Protein AF-A0A927VN50-F1 (afdb_monomer_lite)

Sequence (109 aa):
MQKIEAKDLFNINFYKMQPFFGSFQGMNYRIIKYAPEQSSDAQSDSNDSVVKECLRVTTWKGPYIYDVTPDEEKTSADFPFSNEGLEQITDYLNRFWEEHFRPDSDYSA

Radius of gyration: 16.59 Å; chains: 1; bounding box: 37×28×59 Å

Structure (mmCIF, N/CA/C/O backbone):
data_AF-A0A927VN50-F1
#
_entry.id   AF-A0A927VN50-F1
#
loop_
_atom_site.group_PDB
_atom_site.id
_atom_site.type_symbol
_atom_site.label_atom_id
_atom_site.label_alt_id
_atom_site.label_comp_id
_atom_site.label_asym_id
_atom_site.label_entity_id
_atom_site.label_seq_id
_atom_site.pdbx_PDB_ins_code
_atom_site.Cartn_x
_atom_site.Cartn_y
_atom_site.Cartn_z
_atom_site.occupancy
_atom_site.B_iso_or_equiv
_atom_site.auth_seq_id
_atom_site.auth_comp_id
_atom_site.auth_asym_id
_atom_site.auth_atom_id
_atom_site.pdbx_PDB_model_num
ATOM 1 N N . MET A 1 1 ? -17.239 3.045 -13.323 1.00 65.12 1 MET A N 1
ATOM 2 C CA . MET A 1 1 ? -15.834 2.601 -13.435 1.00 65.12 1 MET A CA 1
ATOM 3 C C . MET A 1 1 ? -15.544 1.739 -12.221 1.00 65.12 1 MET A C 1
ATOM 5 O O . MET A 1 1 ? -15.943 2.146 -11.137 1.00 65.12 1 MET A O 1
ATOM 9 N N . GLN A 1 2 ? -14.969 0.549 -12.399 1.00 87.31 2 GLN A N 1
ATOM 10 C CA . GLN A 1 2 ? -14.570 -0.292 -11.267 1.00 87.31 2 GLN A CA 1
ATOM 11 C C . GLN A 1 2 ? -13.424 0.402 -10.519 1.00 87.31 2 GLN A C 1
ATOM 13 O O . GLN A 1 2 ? -12.574 1.014 -11.161 1.00 87.31 2 GLN A O 1
ATOM 18 N N . LYS A 1 3 ? -13.438 0.341 -9.190 1.00 95.31 3 LYS A N 1
ATOM 19 C CA . LYS A 1 3 ? -12.406 0.885 -8.300 1.00 95.31 3 LYS A CA 1
ATOM 20 C C . LYS A 1 3 ? -12.073 -0.164 -7.248 1.00 95.31 3 LYS A C 1
ATOM 22 O O . LYS A 1 3 ? -12.881 -1.063 -7.022 1.00 95.31 3 LYS A O 1
ATOM 27 N N . ILE A 1 4 ? -10.904 -0.040 -6.637 1.00 97.25 4 ILE A N 1
ATOM 28 C CA . ILE A 1 4 ? -10.536 -0.808 -5.448 1.00 97.25 4 ILE A CA 1
ATOM 29 C C . ILE A 1 4 ? -11.245 -0.165 -4.256 1.00 97.25 4 ILE A C 1
ATOM 31 O O . ILE A 1 4 ? -11.123 1.044 -4.051 1.00 97.25 4 ILE A O 1
ATOM 35 N N . 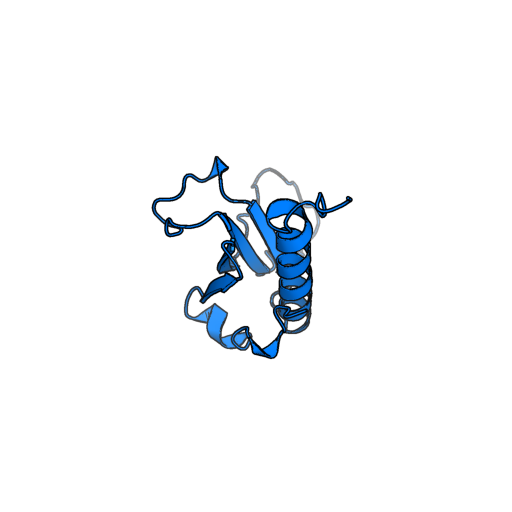GLU A 1 5 ? -11.975 -0.952 -3.479 1.00 96.06 5 GLU A N 1
ATOM 36 C CA . GLU A 1 5 ? -12.672 -0.513 -2.271 1.00 96.06 5 GLU A CA 1
ATOM 37 C C . GLU A 1 5 ? -12.072 -1.183 -1.029 1.00 96.06 5 GLU A C 1
ATOM 39 O O . GLU A 1 5 ? -11.434 -2.231 -1.114 1.00 96.06 5 GLU A O 1
ATOM 44 N N . ALA A 1 6 ? -12.298 -0.619 0.162 1.00 92.31 6 ALA A N 1
ATOM 45 C CA . ALA A 1 6 ? -11.722 -1.158 1.402 1.00 92.31 6 ALA A CA 1
ATOM 46 C C . ALA A 1 6 ? -12.109 -2.630 1.658 1.00 92.31 6 ALA A C 1
ATOM 48 O O . ALA A 1 6 ? -11.340 -3.379 2.256 1.00 92.31 6 ALA A O 1
ATOM 49 N N . LYS A 1 7 ? -13.275 -3.065 1.160 1.00 93.69 7 LYS A N 1
ATOM 50 C CA . LYS A 1 7 ? -13.752 -4.457 1.240 1.00 93.69 7 LYS A CA 1
ATOM 51 C C . LYS A 1 7 ? -12.948 -5.441 0.378 1.00 93.69 7 LYS A C 1
ATOM 53 O O . LYS A 1 7 ? -13.037 -6.643 0.609 1.00 93.69 7 LYS A O 1
ATOM 58 N N . ASP A 1 8 ? -12.206 -4.938 -0.609 1.00 96.62 8 ASP A N 1
ATOM 59 C CA . ASP A 1 8 ? -11.323 -5.732 -1.469 1.00 96.62 8 ASP A CA 1
ATOM 60 C C . ASP A 1 8 ? -9.955 -5.968 -0.803 1.00 96.62 8 ASP A C 1
ATOM 62 O O . ASP A 1 8 ? -9.155 -6.781 -1.271 1.00 96.62 8 ASP A O 1
ATOM 66 N N . LEU A 1 9 ? -9.679 -5.265 0.302 1.00 97.62 9 LEU A N 1
ATOM 67 C CA . LEU A 1 9 ? -8.518 -5.483 1.155 1.00 97.62 9 LEU A CA 1
ATOM 68 C C . LEU A 1 9 ? -8.881 -6.402 2.328 1.00 97.62 9 LEU A C 1
ATOM 70 O O . LEU A 1 9 ? -10.019 -6.449 2.799 1.00 97.62 9 LEU A O 1
ATOM 74 N N . PHE A 1 10 ? -7.888 -7.113 2.862 1.00 97.75 10 PHE A N 1
ATOM 75 C CA . PHE A 1 10 ? -8.083 -7.852 4.106 1.00 97.75 10 PHE A CA 1
ATOM 76 C C . PHE A 1 10 ? -8.225 -6.906 5.302 1.00 97.75 10 PHE A C 1
ATOM 78 O O . PHE A 1 10 ? -7.699 -5.793 5.304 1.00 97.75 10 PHE A O 1
ATOM 85 N N . ASN A 1 11 ? -8.898 -7.379 6.357 1.00 96.69 11 ASN A N 1
ATOM 86 C CA . ASN A 1 11 ? -8.995 -6.647 7.618 1.00 96.69 11 ASN A CA 1
ATOM 87 C C . ASN A 1 11 ? -7.608 -6.414 8.238 1.00 96.69 11 ASN A C 1
ATOM 89 O O . ASN A 1 11 ? -6.679 -7.198 8.039 1.00 96.69 11 ASN A O 1
ATOM 93 N N . ILE A 1 12 ? -7.495 -5.386 9.076 1.00 95.50 12 ILE A N 1
ATOM 94 C CA . ILE A 1 12 ? -6.215 -4.950 9.637 1.00 95.50 12 ILE A CA 1
ATOM 95 C C . ILE A 1 12 ? -5.409 -6.041 10.370 1.00 95.50 12 ILE A C 1
ATOM 97 O O . ILE A 1 12 ? -4.178 -6.031 10.344 1.00 95.50 12 ILE A O 1
ATOM 101 N N . ASN A 1 1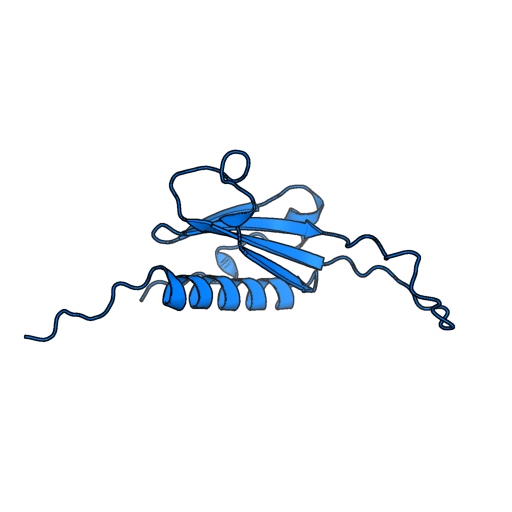3 ? -6.064 -7.018 11.007 1.00 96.50 13 ASN A N 1
ATOM 102 C CA . ASN A 1 13 ? -5.350 -8.073 11.732 1.00 96.50 13 ASN A CA 1
ATOM 103 C C . ASN A 1 13 ? -4.630 -9.052 10.795 1.00 96.50 13 ASN A C 1
ATOM 105 O O . ASN A 1 13 ? -3.672 -9.690 11.230 1.00 96.50 13 ASN A O 1
ATOM 109 N N . PHE A 1 14 ? -5.031 -9.142 9.523 1.00 97.88 14 PHE A N 1
ATOM 110 C CA . PHE A 1 14 ? -4.342 -9.957 8.522 1.00 97.88 14 PHE A CA 1
ATOM 111 C C . PHE A 1 14 ? -2.872 -9.544 8.362 1.00 97.88 14 PHE A C 1
ATOM 113 O O . PHE A 1 14 ? -1.978 -10.391 8.387 1.00 97.88 14 PHE A O 1
ATOM 120 N N . TYR A 1 15 ? -2.607 -8.235 8.305 1.00 96.88 15 TYR A N 1
ATOM 121 C CA . TYR A 1 15 ? -1.267 -7.685 8.063 1.00 96.88 15 TYR A CA 1
ATOM 122 C C . TYR A 1 15 ? -0.298 -7.872 9.235 1.00 96.88 15 TYR A C 1
ATOM 124 O O . TYR A 1 15 ? 0.900 -7.658 9.076 1.00 96.88 15 TYR A O 1
ATOM 132 N N . LYS A 1 16 ? -0.782 -8.303 10.410 1.00 95.56 16 LYS A N 1
ATOM 133 C CA . LYS A 1 16 ? 0.089 -8.739 11.516 1.00 95.56 16 LYS A CA 1
ATOM 134 C C . LYS A 1 16 ? 0.757 -10.085 11.233 1.00 95.56 16 LYS A C 1
ATOM 136 O O . LYS A 1 16 ? 1.740 -10.410 11.888 1.00 95.56 16 LYS A O 1
ATOM 141 N N . MET A 1 17 ? 0.194 -10.874 10.319 1.00 95.88 17 MET A N 1
ATOM 142 C CA . MET A 1 17 ? 0.616 -12.250 10.061 1.00 95.88 17 MET A CA 1
ATOM 143 C C . MET A 1 17 ? 1.432 -12.366 8.781 1.00 95.88 17 MET A C 1
ATOM 145 O O . MET A 1 17 ? 2.462 -13.033 8.776 1.00 95.88 17 MET A O 1
ATOM 149 N N . GLN A 1 18 ? 0.965 -11.759 7.688 1.00 96.38 18 GLN A N 1
ATOM 150 C CA . GLN A 1 18 ? 1.577 -11.957 6.378 1.00 96.38 18 GLN A CA 1
ATOM 151 C C . GLN A 1 18 ? 1.334 -10.777 5.425 1.00 96.38 18 GLN A C 1
ATOM 153 O O . GLN A 1 18 ? 0.376 -10.021 5.614 1.00 96.38 18 GLN A O 1
ATOM 158 N N . PRO A 1 19 ? 2.179 -10.621 4.389 1.00 97.56 19 PRO A N 1
ATOM 159 C CA . PRO A 1 19 ? 1.929 -9.691 3.296 1.00 97.56 19 PRO A CA 1
ATOM 160 C C . PRO A 1 19 ? 0.641 -10.020 2.542 1.00 97.56 19 PRO A C 1
ATOM 162 O O . PRO A 1 19 ? 0.330 -11.187 2.306 1.00 97.56 19 PRO A O 1
ATOM 165 N N . PHE A 1 20 ? -0.056 -8.988 2.083 1.00 98.25 20 PHE A N 1
ATOM 166 C CA . PHE A 1 20 ? -1.107 -9.127 1.081 1.00 98.25 20 PHE A CA 1
ATOM 167 C C . PHE A 1 20 ? -0.562 -8.732 -0.290 1.00 98.25 20 PHE A C 1
ATOM 169 O O . PHE A 1 20 ? 0.081 -7.692 -0.412 1.00 98.25 20 PHE A O 1
ATOM 176 N N . PHE A 1 21 ? -0.845 -9.538 -1.310 1.00 97.94 21 PHE A N 1
ATOM 177 C CA . PHE A 1 21 ? -0.544 -9.236 -2.706 1.00 97.94 21 PHE A CA 1
ATOM 178 C C . PHE A 1 21 ? -1.846 -9.158 -3.493 1.00 97.94 21 PHE A C 1
ATOM 180 O O . PHE A 1 21 ? -2.687 -10.053 -3.391 1.00 97.94 21 PHE A O 1
ATOM 187 N N . GLY A 1 22 ? -1.991 -8.112 -4.295 1.00 97.19 22 GLY A N 1
ATOM 188 C CA . GLY A 1 22 ? -3.138 -7.920 -5.167 1.00 97.19 22 GLY A CA 1
ATOM 189 C C . GLY A 1 22 ? -2.730 -7.339 -6.512 1.00 97.19 22 GLY A C 1
ATOM 190 O O . GLY A 1 22 ? -1.572 -6.987 -6.747 1.00 97.19 22 GLY A O 1
ATOM 191 N N . SER A 1 23 ? -3.700 -7.266 -7.414 1.00 96.94 23 SER A N 1
ATOM 192 C CA . SER A 1 23 ? -3.522 -6.642 -8.719 1.00 96.94 23 SER A CA 1
ATOM 193 C C . SER A 1 23 ? -4.810 -5.960 -9.152 1.00 96.94 23 SER A C 1
ATOM 195 O O . SER A 1 23 ? -5.907 -6.373 -8.773 1.00 96.94 23 SER A O 1
ATOM 197 N N . PHE A 1 24 ? -4.672 -4.908 -9.945 1.00 96.38 24 PHE A N 1
ATOM 198 C CA . PHE A 1 24 ? -5.781 -4.165 -10.510 1.00 96.38 24 PHE A CA 1
ATOM 199 C C . PHE A 1 24 ? -5.388 -3.635 -11.886 1.00 96.38 24 PHE A C 1
ATOM 201 O O . PHE A 1 24 ? -4.514 -2.781 -12.005 1.00 96.38 24 PHE A O 1
ATOM 208 N N . GLN A 1 25 ? -6.022 -4.169 -12.935 1.00 93.94 25 GLN A N 1
ATOM 209 C CA . GLN A 1 25 ? -5.906 -3.666 -14.311 1.00 93.94 25 GLN A CA 1
ATOM 210 C C . GLN A 1 25 ? -4.454 -3.387 -14.765 1.00 93.94 25 GLN A C 1
ATOM 212 O O . GLN A 1 25 ? -4.140 -2.314 -15.273 1.00 93.94 25 GLN A O 1
ATOM 217 N N . GLY A 1 26 ? -3.557 -4.359 -14.562 1.00 94.81 26 GLY A N 1
ATOM 218 C CA . GLY A 1 26 ? -2.143 -4.280 -14.961 1.00 94.81 26 GLY A CA 1
ATOM 219 C C . GLY A 1 26 ? -1.194 -3.694 -13.908 1.00 94.81 26 GLY A C 1
ATOM 220 O O . GLY A 1 26 ? 0.021 -3.876 -14.027 1.00 94.81 26 GLY A O 1
ATOM 221 N N . MET A 1 27 ? -1.723 -3.058 -12.861 1.00 97.25 27 MET A N 1
ATOM 222 C CA . MET A 1 27 ? -0.967 -2.660 -11.673 1.00 97.25 27 MET A CA 1
ATOM 223 C C . MET A 1 27 ? -0.927 -3.816 -10.671 1.00 97.25 27 MET A C 1
ATOM 225 O O . MET A 1 27 ? -1.968 -4.385 -10.345 1.00 97.25 27 MET A O 1
ATOM 229 N N . ASN A 1 28 ? 0.249 -4.129 -10.139 1.00 98.19 28 ASN A N 1
ATOM 230 C CA . ASN A 1 28 ? 0.413 -5.023 -8.997 1.00 98.19 28 ASN A CA 1
ATOM 231 C C . ASN A 1 28 ? 0.664 -4.203 -7.730 1.00 98.19 28 ASN A C 1
ATOM 233 O O . ASN A 1 28 ? 1.257 -3.123 -7.792 1.00 98.19 28 ASN A O 1
ATOM 237 N N . TYR A 1 29 ? 0.230 -4.720 -6.583 1.00 98.50 29 TYR A N 1
ATOM 238 C CA . TYR A 1 29 ? 0.511 -4.102 -5.295 1.00 98.50 29 TYR A CA 1
ATOM 239 C C . TYR A 1 29 ? 0.752 -5.123 -4.184 1.00 98.50 29 TYR A C 1
ATOM 241 O O . TYR A 1 29 ? 0.247 -6.248 -4.202 1.00 98.50 29 TYR A O 1
ATOM 249 N N . ARG A 1 30 ? 1.527 -4.700 -3.187 1.00 98.62 30 ARG A N 1
ATOM 250 C CA . ARG A 1 30 ? 1.835 -5.444 -1.966 1.00 98.62 30 ARG A CA 1
ATOM 251 C C . ARG A 1 30 ? 1.577 -4.549 -0.766 1.00 98.62 30 ARG A C 1
ATOM 253 O O . ARG A 1 30 ? 2.031 -3.414 -0.769 1.00 98.62 30 ARG A O 1
ATOM 260 N N . ILE A 1 31 ? 0.906 -5.061 0.259 1.00 98.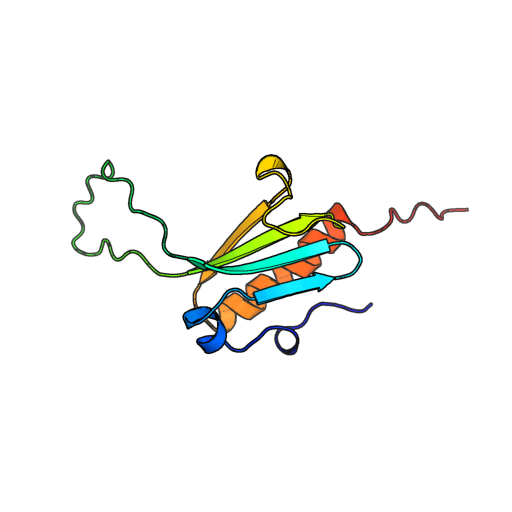56 31 ILE A N 1
ATOM 261 C CA . ILE A 1 31 ? 0.681 -4.353 1.524 1.00 98.56 31 ILE A CA 1
ATOM 262 C C . ILE A 1 31 ? 1.289 -5.171 2.660 1.00 98.56 31 ILE A C 1
ATOM 264 O O . ILE A 1 31 ? 1.000 -6.364 2.797 1.00 98.56 31 ILE A O 1
ATOM 268 N N . ILE A 1 32 ? 2.120 -4.533 3.482 1.00 97.94 32 ILE A N 1
ATOM 269 C CA . ILE A 1 32 ? 2.738 -5.143 4.664 1.00 97.94 32 ILE A CA 1
ATOM 270 C C . ILE A 1 32 ? 2.593 -4.257 5.891 1.00 97.94 32 ILE A C 1
ATOM 272 O O . ILE A 1 32 ? 2.508 -3.038 5.781 1.00 97.94 32 ILE A O 1
ATOM 276 N N . LYS A 1 33 ? 2.672 -4.870 7.072 1.00 97.06 33 LYS A N 1
ATOM 277 C CA . LYS A 1 33 ? 3.070 -4.149 8.277 1.00 97.06 33 LYS A CA 1
ATOM 278 C C . LYS A 1 33 ? 4.556 -3.789 8.174 1.00 97.06 33 LYS A C 1
ATOM 280 O O . LYS A 1 33 ? 5.374 -4.653 7.858 1.00 97.06 33 LYS A O 1
ATOM 285 N N . TYR A 1 34 ? 4.894 -2.536 8.440 1.00 95.00 34 TYR A N 1
ATOM 286 C CA . TYR A 1 34 ? 6.256 -2.018 8.381 1.00 95.00 34 TYR A CA 1
ATOM 287 C C . TYR A 1 34 ? 6.576 -1.191 9.632 1.00 95.00 34 TYR A C 1
ATOM 289 O O . TYR A 1 34 ? 5.695 -0.576 10.229 1.00 95.00 34 TYR A O 1
ATOM 297 N N . ALA A 1 35 ? 7.840 -1.205 10.045 1.00 90.06 35 ALA A N 1
ATOM 298 C CA . ALA A 1 35 ? 8.368 -0.369 11.114 1.00 90.06 35 ALA A CA 1
ATOM 299 C C . ALA A 1 35 ? 9.683 0.236 10.600 1.00 90.06 35 ALA A C 1
ATOM 301 O O . ALA A 1 35 ? 10.635 -0.520 10.397 1.00 90.06 35 ALA A O 1
ATOM 302 N N . PRO A 1 36 ? 9.742 1.549 10.312 1.00 78.19 36 PRO A N 1
ATOM 303 C CA . PRO A 1 36 ? 10.983 2.176 9.876 1.00 78.19 36 PRO A CA 1
ATOM 304 C C . PRO A 1 36 ? 12.017 2.104 11.001 1.00 78.19 36 PRO A C 1
ATOM 306 O O . PRO A 1 36 ? 11.702 2.380 12.160 1.00 78.19 36 PRO A O 1
ATOM 309 N N . GLU A 1 37 ? 13.255 1.745 10.668 1.00 72.56 37 GLU A N 1
ATOM 310 C CA . GLU A 1 37 ? 14.361 1.864 11.615 1.00 72.56 37 GLU A CA 1
ATOM 311 C C . GLU A 1 37 ? 14.560 3.350 11.949 1.00 72.56 37 GLU A C 1
ATOM 313 O O . GLU A 1 37 ? 14.628 4.194 11.053 1.00 72.56 37 GLU A O 1
ATOM 318 N N . GLN A 1 38 ? 14.610 3.692 13.240 1.00 61.88 38 GLN A N 1
ATOM 319 C CA . GLN A 1 38 ? 15.009 5.036 13.655 1.00 61.88 38 GLN A CA 1
ATOM 320 C C . GLN A 1 38 ? 16.461 5.249 13.234 1.00 61.88 38 GLN A C 1
ATOM 322 O O . GLN A 1 38 ? 17.350 4.527 13.681 1.00 61.88 38 GLN A O 1
ATOM 327 N N . SER A 1 39 ? 16.712 6.259 12.402 1.00 53.25 39 SER A N 1
ATOM 328 C CA . SER A 1 39 ? 18.066 6.763 12.199 1.00 53.25 39 SER A CA 1
ATOM 329 C C . SER A 1 39 ? 18.622 7.210 13.553 1.00 53.25 39 SER A C 1
ATOM 331 O O . SER A 1 39 ? 18.057 8.109 14.181 1.00 53.25 39 SER A O 1
ATOM 333 N N . SER A 1 40 ? 19.725 6.604 13.989 1.00 52.06 40 SER A N 1
ATOM 334 C CA . SER A 1 40 ? 20.414 6.881 15.258 1.00 52.06 40 SER A CA 1
ATOM 335 C C . SER A 1 40 ? 20.935 8.315 15.409 1.00 52.06 40 SER A C 1
ATOM 337 O O . SER A 1 40 ? 21.410 8.679 16.480 1.00 52.06 40 SER A O 1
ATOM 339 N N . ASP A 1 41 ? 20.845 9.129 14.357 1.00 49.91 41 ASP A N 1
ATOM 340 C CA . ASP A 1 41 ? 21.471 10.451 14.281 1.00 49.91 41 ASP A CA 1
ATOM 341 C C . ASP A 1 41 ? 20.508 11.599 14.633 1.00 49.91 41 ASP A C 1
ATOM 343 O O . ASP A 1 41 ? 20.894 12.769 14.635 1.00 49.91 41 ASP A O 1
ATOM 347 N N . ALA A 1 42 ? 19.251 11.287 14.967 1.00 51.84 42 ALA A N 1
ATOM 348 C CA . ALA A 1 42 ? 18.322 12.260 15.525 1.00 51.84 42 ALA A CA 1
ATOM 349 C C . ALA A 1 42 ? 18.472 12.288 17.053 1.00 51.84 42 ALA A C 1
ATOM 351 O O . ALA A 1 42 ? 17.838 11.517 17.772 1.00 51.84 42 ALA A O 1
ATOM 352 N N . GLN A 1 43 ? 19.308 13.202 17.549 1.00 47.84 43 GLN A N 1
ATOM 353 C CA . GLN A 1 43 ? 19.319 13.629 18.948 1.00 47.84 43 GLN A CA 1
ATOM 354 C C . GLN A 1 43 ? 17.918 14.166 19.308 1.00 47.84 43 GLN A C 1
ATOM 356 O O . GLN A 1 43 ? 17.612 15.338 19.098 1.00 47.84 43 GLN A O 1
ATOM 361 N N . SER A 1 44 ? 17.031 13.292 19.779 1.00 52.88 44 SER A N 1
ATOM 362 C CA . SER A 1 44 ? 15.682 13.655 20.205 1.00 52.88 44 SER A CA 1
ATOM 363 C C . SER A 1 44 ? 15.684 13.871 21.716 1.00 52.88 44 SER A C 1
ATOM 365 O O . SER A 1 44 ? 15.665 12.916 22.488 1.00 52.88 44 SER A O 1
ATOM 367 N N . ASP A 1 45 ? 15.657 15.137 22.143 1.00 54.19 45 ASP A N 1
ATOM 368 C CA . ASP A 1 45 ? 15.415 15.565 23.534 1.00 54.19 45 ASP A CA 1
ATOM 369 C C . ASP A 1 45 ? 13.942 15.350 23.965 1.00 54.19 45 ASP A C 1
ATOM 371 O O . ASP A 1 45 ? 13.406 16.054 24.823 1.00 54.19 45 ASP A O 1
ATOM 375 N N . SER A 1 46 ? 13.250 14.369 23.376 1.00 57.47 46 SER A N 1
ATOM 376 C CA . SER A 1 46 ? 11.883 14.005 23.741 1.00 57.47 46 SER A CA 1
ATOM 377 C C . SER A 1 46 ? 11.769 12.508 24.022 1.00 57.47 46 SER A C 1
ATOM 379 O O . SER A 1 46 ? 12.126 11.652 23.214 1.00 57.47 46 SER A O 1
ATOM 381 N N . ASN A 1 47 ? 11.238 12.192 25.202 1.00 52.78 47 ASN A N 1
ATOM 382 C CA . ASN A 1 47 ? 11.019 10.844 25.737 1.00 52.78 47 ASN A CA 1
ATOM 383 C C . ASN A 1 47 ? 9.852 10.099 25.037 1.00 52.78 47 ASN A C 1
ATOM 385 O O . ASN A 1 47 ? 9.150 9.317 25.666 1.00 52.78 47 ASN A O 1
ATOM 389 N N . ASP A 1 48 ? 9.605 10.381 23.753 1.00 50.12 48 ASP A N 1
ATOM 390 C CA . ASP A 1 48 ? 8.496 9.824 22.962 1.00 50.12 48 ASP A CA 1
ATOM 391 C C . ASP A 1 48 ? 8.958 9.406 21.556 1.00 50.12 48 ASP A C 1
ATOM 393 O O . ASP A 1 48 ? 8.278 9.597 20.550 1.00 50.12 48 ASP A O 1
ATOM 397 N N . SER A 1 49 ? 10.156 8.824 21.460 1.00 54.69 49 SER A N 1
ATOM 398 C CA . SER A 1 49 ? 10.632 8.214 20.212 1.00 54.69 49 SER A CA 1
ATOM 399 C C . SER A 1 49 ? 10.042 6.806 20.065 1.00 54.69 49 SER A C 1
ATOM 401 O O . SER A 1 49 ? 10.759 5.807 20.026 1.00 54.69 49 SER A O 1
ATOM 403 N N . VAL A 1 50 ? 8.711 6.703 20.022 1.00 59.59 50 VAL A N 1
ATOM 404 C CA . VAL A 1 50 ? 8.018 5.454 19.681 1.00 59.59 50 VAL A CA 1
ATOM 405 C C . VAL A 1 50 ? 8.057 5.299 18.162 1.00 59.59 50 VAL A C 1
ATOM 407 O O . VAL A 1 50 ? 7.434 6.078 17.440 1.00 59.59 50 VAL A O 1
ATOM 410 N N . VAL A 1 51 ? 8.770 4.283 17.657 1.00 59.84 51 VAL A N 1
ATOM 411 C CA . VAL A 1 51 ? 8.605 3.838 16.262 1.00 59.84 51 VAL A CA 1
ATOM 412 C C . VAL A 1 51 ? 7.144 3.429 16.087 1.00 59.84 51 VAL A C 1
ATOM 414 O O . VAL A 1 51 ? 6.714 2.416 16.639 1.00 59.84 51 VAL A O 1
ATOM 417 N N . LYS A 1 52 ? 6.354 4.221 15.356 1.00 75.38 52 LYS A N 1
ATOM 418 C CA . LYS A 1 52 ? 4.963 3.861 15.068 1.00 75.38 52 LYS A CA 1
ATOM 419 C C . LYS A 1 52 ? 4.936 2.903 13.885 1.00 75.38 52 LYS A C 1
ATOM 421 O O . LYS A 1 52 ? 5.331 3.259 12.779 1.00 75.38 52 LYS A O 1
ATOM 426 N N . GLU A 1 53 ? 4.473 1.685 14.145 1.00 89.69 53 GLU A N 1
ATOM 427 C CA . GLU A 1 53 ? 4.180 0.691 13.115 1.00 89.69 53 GLU A CA 1
ATOM 428 C C . GLU A 1 53 ? 3.173 1.263 12.101 1.00 89.69 53 GLU A C 1
ATOM 430 O O . GLU A 1 53 ? 2.208 1.939 12.475 1.00 89.69 53 GLU A O 1
ATOM 435 N N . CYS A 1 54 ? 3.384 0.983 10.818 1.00 95.31 54 CYS A N 1
ATOM 436 C CA . CYS A 1 54 ? 2.568 1.474 9.712 1.00 95.31 54 CYS A CA 1
ATOM 437 C C . CYS A 1 54 ? 2.202 0.343 8.736 1.00 95.31 54 CYS A C 1
ATOM 439 O O . CYS A 1 54 ? 2.685 -0.789 8.843 1.00 95.31 54 CYS A O 1
ATOM 441 N N . LEU A 1 55 ? 1.310 0.639 7.795 1.00 97.44 55 LEU A N 1
ATOM 442 C CA . LEU A 1 55 ? 1.075 -0.162 6.601 1.00 97.44 55 LEU A CA 1
ATOM 443 C C . LEU A 1 55 ? 1.898 0.431 5.459 1.00 97.44 55 LEU A C 1
ATOM 445 O O . LEU A 1 55 ? 1.667 1.574 5.074 1.00 97.44 55 LEU A O 1
ATOM 449 N N . ARG A 1 56 ? 2.819 -0.347 4.893 1.00 98.06 56 ARG A N 1
ATOM 450 C CA . ARG A 1 56 ? 3.518 0.018 3.658 1.00 98.06 56 ARG A CA 1
ATOM 451 C C . ARG A 1 56 ? 2.825 -0.641 2.481 1.00 98.06 56 ARG A C 1
ATOM 453 O O . ARG A 1 56 ? 2.743 -1.871 2.433 1.00 98.06 56 ARG A O 1
ATOM 460 N N . VAL A 1 57 ? 2.358 0.168 1.537 1.00 98.56 57 VAL A N 1
ATOM 461 C CA . VAL A 1 57 ? 1.921 -0.294 0.220 1.00 98.56 57 VAL A CA 1
ATOM 462 C C . VAL A 1 57 ? 3.042 -0.066 -0.782 1.00 98.56 57 VAL A C 1
ATOM 464 O O . VAL A 1 57 ? 3.649 1.000 -0.798 1.00 98.56 57 VAL A O 1
ATOM 467 N N . THR A 1 58 ? 3.315 -1.065 -1.613 1.00 98.69 58 THR A N 1
ATOM 468 C CA . THR A 1 58 ? 4.244 -0.973 -2.737 1.00 98.69 58 THR A CA 1
ATOM 469 C C . THR A 1 58 ? 3.506 -1.312 -4.021 1.00 98.69 58 THR A C 1
ATOM 471 O O . THR A 1 58 ? 2.868 -2.361 -4.078 1.00 98.69 58 THR A O 1
ATOM 474 N N . THR A 1 59 ? 3.595 -0.461 -5.038 1.00 98.62 59 THR A N 1
ATOM 475 C CA . THR A 1 59 ? 2.988 -0.636 -6.364 1.00 98.62 59 THR A CA 1
ATOM 476 C C . THR A 1 59 ? 4.058 -0.785 -7.436 1.00 98.62 59 THR A C 1
ATOM 478 O O . THR A 1 59 ? 5.139 -0.204 -7.340 1.00 98.62 59 THR A O 1
ATOM 481 N N . TRP A 1 60 ? 3.762 -1.583 -8.459 1.00 98.19 60 TRP A N 1
ATOM 482 C CA . TRP A 1 60 ? 4.607 -1.727 -9.644 1.00 98.19 60 TRP A CA 1
ATOM 483 C C . TRP A 1 60 ? 3.781 -2.191 -10.844 1.00 98.19 60 TRP A C 1
ATOM 485 O O . TRP A 1 60 ? 2.647 -2.668 -10.711 1.00 98.19 60 TRP A O 1
ATOM 495 N N . LYS A 1 61 ? 4.351 -2.058 -12.039 1.00 96.81 61 LYS A N 1
ATOM 496 C CA . LYS A 1 61 ? 3.738 -2.548 -13.274 1.00 96.81 61 LYS A CA 1
ATOM 497 C C . LYS A 1 61 ? 3.949 -4.058 -13.409 1.00 96.81 61 LYS A C 1
ATOM 499 O O . LYS A 1 61 ? 5.049 -4.560 -13.198 1.00 96.81 61 LYS A O 1
ATOM 504 N N . GLY A 1 62 ? 2.893 -4.793 -13.764 1.00 92.50 62 GLY A N 1
ATOM 505 C CA . GLY A 1 62 ? 3.018 -6.208 -14.126 1.00 92.50 62 GLY A CA 1
ATOM 506 C C . GLY A 1 62 ? 3.867 -6.424 -15.395 1.00 92.50 62 GLY A C 1
ATOM 507 O O . GLY A 1 62 ? 4.148 -5.471 -16.120 1.00 92.50 62 GLY A O 1
ATOM 508 N N . PRO A 1 63 ? 4.255 -7.672 -15.716 1.00 94.31 63 PRO A N 1
ATOM 509 C CA . PRO A 1 63 ? 3.671 -8.915 -15.203 1.00 94.31 63 PRO A CA 1
ATOM 510 C C . PRO A 1 63 ? 4.442 -9.557 -14.041 1.00 94.31 63 PRO A C 1
ATOM 512 O O . PRO A 1 63 ? 3.970 -10.53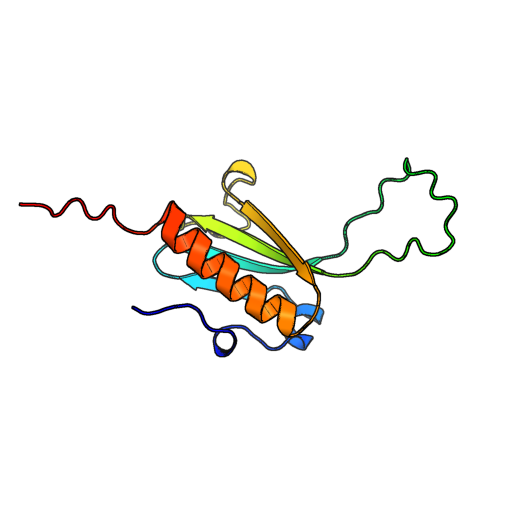7 -13.470 1.00 94.31 63 PRO A O 1
ATOM 515 N N . TYR A 1 64 ? 5.626 -9.050 -13.709 1.00 95.88 64 TYR A N 1
ATOM 516 C CA . TYR A 1 64 ? 6.513 -9.701 -12.753 1.00 95.88 64 TYR A CA 1
ATOM 517 C C . TYR A 1 64 ? 6.049 -9.544 -11.300 1.00 95.88 64 TYR A C 1
ATOM 519 O O . TYR A 1 64 ? 5.328 -8.607 -10.947 1.00 95.88 64 TYR A O 1
ATOM 527 N N . ILE A 1 65 ? 6.443 -10.500 -10.455 1.00 95.50 65 ILE A N 1
ATOM 528 C CA . ILE A 1 65 ? 6.161 -10.491 -9.014 1.00 95.50 65 ILE A CA 1
ATOM 529 C C . ILE A 1 65 ? 7.159 -9.604 -8.267 1.00 95.50 65 ILE A C 1
ATOM 531 O O . ILE A 1 65 ? 8.266 -9.373 -8.743 1.00 95.50 65 ILE A O 1
ATOM 535 N N . TYR A 1 66 ? 6.790 -9.180 -7.057 1.00 96.88 66 TYR A N 1
ATOM 536 C CA . TYR A 1 66 ? 7.579 -8.262 -6.229 1.00 96.88 66 TYR A CA 1
ATOM 537 C C . TYR A 1 66 ? 9.068 -8.634 -6.120 1.00 96.88 66 TYR A C 1
ATOM 539 O O . TYR A 1 66 ? 9.916 -7.755 -6.238 1.00 96.88 66 TYR A O 1
ATOM 547 N N . ASP A 1 67 ? 9.381 -9.917 -5.911 1.00 97.12 67 ASP A N 1
ATOM 548 C CA . ASP A 1 67 ? 10.749 -10.382 -5.637 1.00 97.12 67 ASP A CA 1
ATOM 549 C C . ASP A 1 67 ? 11.691 -10.273 -6.843 1.00 97.12 67 ASP A C 1
ATOM 551 O O . ASP A 1 67 ? 12.903 -10.205 -6.662 1.00 97.12 67 ASP A O 1
ATOM 555 N N . VAL A 1 68 ? 11.152 -10.267 -8.068 1.00 97.19 68 VAL A N 1
ATOM 556 C CA . VAL A 1 68 ? 11.958 -10.216 -9.302 1.00 97.19 68 VAL A CA 1
ATOM 557 C C . VAL A 1 68 ? 11.826 -8.889 -10.047 1.00 97.19 68 VAL A C 1
ATOM 559 O O . VAL A 1 68 ? 12.628 -8.612 -10.934 1.00 97.19 68 VAL A O 1
ATOM 562 N N . THR A 1 69 ? 10.845 -8.057 -9.690 1.00 97.44 69 THR A N 1
ATOM 563 C CA . THR A 1 69 ? 10.778 -6.666 -10.146 1.00 97.44 69 THR A CA 1
ATOM 564 C C . THR A 1 69 ? 11.911 -5.864 -9.483 1.00 97.44 69 THR A C 1
ATOM 566 O O . THR A 1 69 ? 12.068 -5.964 -8.264 1.00 97.44 69 THR A O 1
ATOM 569 N N . PRO A 1 70 ? 12.697 -5.059 -10.218 1.00 97.75 70 PRO A N 1
ATOM 570 C CA . PRO A 1 70 ? 13.696 -4.159 -9.632 1.00 97.75 70 PRO A CA 1
ATOM 571 C C . PRO A 1 70 ? 13.086 -3.142 -8.655 1.00 97.75 70 PRO A C 1
ATOM 573 O O . PRO A 1 70 ? 11.940 -2.727 -8.819 1.00 97.75 70 PRO A O 1
ATOM 576 N N . ASP A 1 71 ? 13.837 -2.712 -7.637 1.00 97.44 71 ASP A N 1
ATOM 577 C CA . ASP A 1 71 ? 13.329 -1.746 -6.644 1.00 97.44 71 ASP A CA 1
ATOM 578 C C . ASP A 1 71 ? 13.061 -0.357 -7.239 1.00 97.44 71 ASP A C 1
ATOM 580 O O . ASP A 1 71 ? 12.134 0.323 -6.815 1.00 97.44 71 ASP A O 1
ATOM 584 N N . GLU A 1 72 ? 13.807 0.033 -8.271 1.00 97.38 72 GLU A N 1
ATOM 585 C CA . GLU A 1 72 ? 13.603 1.275 -9.031 1.00 97.38 72 GLU A CA 1
ATOM 586 C C . GLU A 1 72 ? 12.283 1.316 -9.820 1.00 97.38 72 GLU A C 1
ATOM 588 O O . GLU A 1 72 ? 11.797 2.394 -10.153 1.00 97.38 72 GLU A O 1
ATOM 593 N N . GLU A 1 73 ? 11.665 0.158 -10.072 1.00 97.19 73 GLU A N 1
ATOM 594 C CA . GLU A 1 73 ? 10.346 0.048 -10.710 1.00 97.19 73 GLU A CA 1
ATOM 595 C C . GLU A 1 73 ? 9.192 -0.003 -9.692 1.00 97.19 73 GLU A C 1
ATOM 597 O O . GLU A 1 73 ? 8.019 -0.123 -10.067 1.00 97.19 73 GLU A O 1
ATOM 602 N N . LYS A 1 74 ? 9.503 0.068 -8.393 1.00 98.31 74 LYS A N 1
ATOM 603 C CA . LYS A 1 74 ? 8.530 0.003 -7.302 1.00 98.31 74 LYS A CA 1
ATOM 604 C C . LYS A 1 74 ? 8.345 1.378 -6.680 1.00 98.31 74 LYS A C 1
ATOM 606 O O . LYS A 1 74 ? 9.302 2.053 -6.319 1.00 98.31 74 LYS A O 1
ATOM 611 N N . THR A 1 75 ? 7.096 1.761 -6.453 1.00 98.19 75 THR A N 1
ATOM 612 C CA . THR A 1 75 ? 6.762 2.950 -5.658 1.00 98.19 75 THR A CA 1
ATOM 613 C C . THR A 1 75 ? 6.163 2.509 -4.336 1.00 98.19 75 THR A C 1
ATOM 615 O O . THR A 1 75 ? 5.295 1.645 -4.328 1.00 98.19 75 THR A O 1
ATOM 618 N N . SER A 1 76 ? 6.618 3.073 -3.215 1.00 97.88 76 SER A N 1
ATOM 619 C CA . SER A 1 76 ? 6.063 2.758 -1.895 1.00 97.88 76 SER A CA 1
ATOM 620 C C . SER A 1 76 ? 5.506 3.988 -1.192 1.00 97.88 76 SER A C 1
ATOM 622 O O . SER A 1 76 ? 6.041 5.086 -1.335 1.00 97.88 76 SER A O 1
ATOM 624 N N . ALA A 1 77 ? 4.456 3.782 -0.404 1.00 97.44 77 ALA A N 1
ATOM 625 C CA . ALA A 1 77 ? 3.874 4.777 0.485 1.00 97.44 77 ALA A CA 1
ATOM 626 C C . ALA A 1 77 ? 3.488 4.125 1.820 1.00 97.44 77 ALA A C 1
ATOM 628 O O . ALA A 1 77 ? 3.114 2.950 1.859 1.00 97.44 77 ALA A O 1
ATOM 629 N N . ASP A 1 78 ? 3.571 4.901 2.900 1.00 97.19 78 ASP A N 1
ATOM 630 C CA . ASP A 1 78 ? 3.286 4.445 4.259 1.00 97.19 78 ASP A CA 1
ATOM 631 C C . ASP A 1 78 ? 2.034 5.129 4.806 1.00 97.19 78 ASP A C 1
ATOM 633 O O . ASP A 1 78 ? 1.878 6.346 4.700 1.00 97.19 78 ASP A O 1
ATOM 637 N N . PHE A 1 79 ? 1.169 4.340 5.432 1.00 96.69 79 PHE A N 1
ATOM 638 C CA . PHE A 1 79 ? -0.106 4.769 6.000 1.00 96.69 79 PHE A CA 1
ATOM 639 C C . PHE A 1 79 ? -0.245 4.265 7.440 1.00 96.69 79 PHE A C 1
ATOM 641 O O . PHE A 1 79 ? 0.398 3.278 7.809 1.00 96.69 79 PHE A O 1
ATOM 648 N N . PRO A 1 80 ? -1.071 4.895 8.291 1.00 95.94 80 PRO A N 1
ATOM 649 C CA . PRO A 1 80 ? -1.280 4.425 9.656 1.00 95.94 80 PRO A CA 1
ATOM 650 C C . PRO A 1 80 ? -1.698 2.950 9.702 1.00 95.94 80 PRO A C 1
ATOM 652 O O . PRO A 1 80 ? -2.483 2.489 8.876 1.00 95.94 80 PRO A O 1
ATOM 655 N N . PHE A 1 81 ? -1.226 2.203 10.703 1.00 95.75 81 PHE A N 1
ATOM 656 C CA . PHE A 1 81 ? -1.735 0.857 10.970 1.00 95.75 81 PHE A CA 1
ATOM 657 C C . PHE A 1 81 ? -3.129 0.945 11.625 1.00 95.75 81 PHE A C 1
ATOM 659 O O . PHE A 1 81 ? -3.296 0.721 12.824 1.00 95.75 81 PHE A O 1
ATOM 666 N N . SER A 1 82 ? -4.140 1.320 10.836 1.00 95.81 82 SER A N 1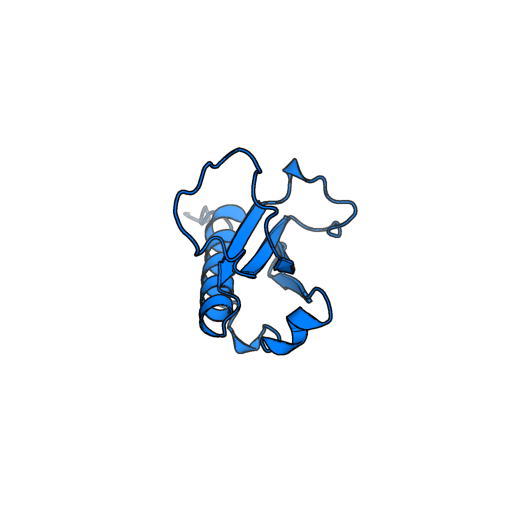
ATOM 667 C CA . SER A 1 82 ? -5.542 1.486 11.246 1.00 95.81 82 SER A CA 1
ATOM 668 C C . SER A 1 82 ? -6.508 1.130 10.102 1.00 95.81 82 SER A C 1
ATOM 670 O O . SER A 1 82 ? -6.092 0.955 8.957 1.00 95.81 82 SER A O 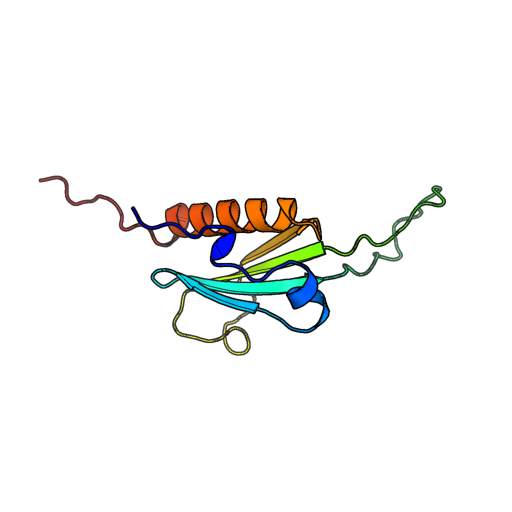1
ATOM 672 N N . ASN A 1 83 ? -7.809 1.013 10.398 1.00 96.06 83 ASN A N 1
ATOM 673 C CA . ASN A 1 83 ? -8.825 0.845 9.349 1.00 96.06 83 ASN A CA 1
ATOM 674 C C . ASN A 1 83 ? -8.869 2.060 8.406 1.00 96.06 83 ASN A C 1
ATOM 676 O O . ASN A 1 83 ? -9.001 1.883 7.203 1.00 96.06 83 ASN A O 1
ATOM 680 N N . GLU A 1 84 ? -8.672 3.270 8.935 1.00 96.69 84 GLU A N 1
ATOM 681 C CA . GLU A 1 84 ? -8.529 4.493 8.132 1.00 96.69 84 GLU A CA 1
ATOM 682 C C . GLU A 1 84 ? -7.318 4.405 7.188 1.00 96.69 84 GLU A C 1
ATOM 684 O O . GLU A 1 84 ? -7.402 4.791 6.028 1.00 96.69 84 GLU A O 1
ATOM 689 N N . GLY A 1 85 ? -6.203 3.819 7.639 1.00 96.69 85 GLY A N 1
ATOM 690 C CA . GLY A 1 85 ? -5.048 3.571 6.777 1.00 96.69 85 GLY A CA 1
ATOM 691 C C . GLY A 1 85 ? -5.363 2.648 5.596 1.00 96.69 85 GLY A C 1
ATOM 692 O O . GLY A 1 85 ? -4.825 2.844 4.511 1.00 96.69 85 GLY A O 1
ATOM 693 N N . LEU A 1 86 ? -6.273 1.681 5.759 1.00 98.00 86 LEU A N 1
ATOM 694 C CA . LEU A 1 86 ? -6.735 0.842 4.646 1.00 98.00 86 LEU A CA 1
ATOM 695 C C . LEU A 1 86 ? -7.571 1.637 3.638 1.00 98.00 86 LEU A C 1
ATOM 697 O O . LEU A 1 86 ? -7.397 1.443 2.438 1.00 98.00 86 LEU A O 1
ATOM 701 N N . GLU A 1 87 ? -8.422 2.553 4.100 1.00 97.94 87 GLU A N 1
ATOM 702 C CA . GLU A 1 87 ? -9.164 3.468 3.221 1.00 97.94 87 GLU A CA 1
ATOM 703 C C . GLU A 1 87 ? -8.193 4.354 2.422 1.00 97.94 87 GLU A C 1
ATOM 705 O O . GLU A 1 87 ? -8.256 4.390 1.190 1.00 97.94 87 GLU A O 1
ATOM 710 N N . GLN A 1 88 ? -7.203 4.948 3.096 1.00 98.44 88 GLN A N 1
ATOM 711 C CA . GLN A 1 88 ? -6.158 5.758 2.458 1.00 98.44 88 GLN A CA 1
ATOM 712 C C . GLN A 1 88 ? -5.337 4.959 1.432 1.00 98.44 88 GLN A C 1
ATOM 714 O O . GLN A 1 88 ? -4.986 5.485 0.373 1.00 98.44 88 GLN A O 1
ATOM 719 N N . ILE A 1 89 ? -5.069 3.674 1.695 1.00 98.56 89 ILE A N 1
ATOM 720 C CA . ILE A 1 89 ? -4.418 2.791 0.720 1.00 98.56 89 ILE A CA 1
ATOM 721 C C . ILE A 1 89 ? -5.294 2.604 -0.519 1.00 98.56 89 ILE A C 1
ATOM 723 O O . ILE A 1 89 ? -4.770 2.635 -1.631 1.00 98.56 89 ILE A O 1
ATOM 727 N N . THR A 1 90 ? -6.610 2.430 -0.376 1.00 98.31 90 THR A N 1
ATOM 728 C CA . THR A 1 90 ? -7.483 2.296 -1.554 1.00 98.31 90 THR A CA 1
ATOM 729 C C . THR A 1 90 ? -7.521 3.566 -2.395 1.00 98.31 90 THR A C 1
ATOM 731 O O . THR A 1 90 ? -7.417 3.480 -3.620 1.00 98.31 90 THR A O 1
ATOM 734 N N . ASP A 1 91 ? -7.561 4.742 -1.767 1.00 98.25 91 ASP A N 1
ATOM 735 C CA . ASP A 1 91 ? -7.460 6.021 -2.476 1.00 98.25 91 ASP A CA 1
ATOM 736 C C . ASP A 1 91 ? -6.119 6.151 -3.206 1.00 98.25 91 ASP A C 1
ATOM 738 O O . ASP A 1 91 ? -6.078 6.516 -4.385 1.00 98.25 91 ASP A O 1
ATOM 742 N N . TYR A 1 92 ? -5.022 5.783 -2.538 1.00 98.50 92 TYR A N 1
ATOM 743 C CA . TYR A 1 92 ? -3.689 5.763 -3.133 1.00 98.50 92 TYR A CA 1
ATOM 744 C C . TYR A 1 92 ? -3.614 4.837 -4.350 1.00 98.50 92 TYR A C 1
ATOM 746 O O . TYR A 1 92 ? -3.150 5.271 -5.401 1.00 98.50 92 TYR A O 1
ATOM 754 N N . LEU A 1 93 ? -4.088 3.594 -4.233 1.00 98.38 93 LEU A N 1
ATOM 755 C CA . LEU A 1 93 ? -4.040 2.611 -5.317 1.00 98.38 93 LEU A CA 1
ATOM 756 C C . LEU A 1 93 ? -4.878 3.056 -6.521 1.00 98.38 93 LEU A C 1
ATOM 758 O O . LEU A 1 93 ? -4.414 2.963 -7.657 1.00 98.38 93 LEU A O 1
ATOM 762 N N . ASN A 1 94 ? -6.088 3.570 -6.284 1.00 97.69 94 ASN A N 1
ATOM 763 C CA . ASN A 1 94 ? -6.945 4.073 -7.358 1.00 97.69 94 ASN A CA 1
ATOM 764 C C . ASN A 1 94 ? -6.310 5.280 -8.064 1.00 97.69 94 ASN A C 1
ATOM 766 O O . ASN A 1 94 ? -6.277 5.312 -9.292 1.00 97.69 94 ASN A O 1
ATOM 770 N N . ARG A 1 95 ? -5.763 6.242 -7.309 1.00 97.06 95 ARG A N 1
ATOM 771 C CA . ARG A 1 95 ? -5.069 7.403 -7.883 1.00 97.06 95 ARG A CA 1
ATOM 772 C C . ARG A 1 95 ? -3.819 6.993 -8.660 1.00 97.06 95 ARG A C 1
ATOM 774 O O . ARG A 1 95 ? -3.640 7.437 -9.787 1.00 97.06 95 ARG A O 1
ATOM 781 N N . PHE A 1 96 ? -2.985 6.121 -8.092 1.00 96.88 96 PHE A N 1
ATOM 782 C CA . PHE A 1 96 ? -1.777 5.635 -8.760 1.00 96.88 96 PHE A CA 1
ATOM 783 C C . PHE A 1 96 ? -2.126 4.960 -10.089 1.00 96.88 96 PHE A C 1
ATOM 785 O O . PHE A 1 96 ? -1.466 5.205 -11.098 1.00 96.88 96 PHE A O 1
ATOM 792 N N . TRP A 1 97 ? -3.194 4.156 -10.112 1.00 96.38 97 TRP A N 1
ATOM 793 C CA . TRP A 1 97 ? -3.695 3.565 -11.347 1.00 96.38 97 TRP A CA 1
ATOM 794 C C . TRP A 1 97 ? -4.158 4.631 -12.352 1.00 96.38 97 TRP A C 1
ATOM 796 O O . TRP A 1 97 ? -3.769 4.577 -13.519 1.00 96.38 97 TRP A O 1
ATOM 806 N N . GLU A 1 98 ? -4.940 5.621 -11.910 1.00 95.00 98 GLU A N 1
ATOM 807 C CA . GLU A 1 98 ? -5.409 6.712 -12.773 1.00 95.00 98 GLU A CA 1
ATOM 808 C C . GLU A 1 98 ? -4.252 7.513 -13.395 1.00 95.00 98 GLU A C 1
ATOM 810 O O . GLU A 1 98 ? -4.363 7.931 -14.544 1.00 95.00 98 GLU A O 1
ATOM 815 N N . GLU A 1 99 ? -3.149 7.692 -12.669 1.00 94.12 99 GLU A N 1
ATOM 816 C CA . GLU A 1 99 ? -1.970 8.444 -13.119 1.00 94.12 99 GLU A CA 1
ATOM 817 C C . GLU A 1 99 ? -1.041 7.644 -14.051 1.00 94.12 99 GLU A C 1
ATOM 819 O O . GLU A 1 99 ? -0.413 8.232 -14.927 1.00 94.12 99 GLU A O 1
ATOM 824 N N . HIS A 1 100 ? -0.935 6.319 -13.879 1.00 93.88 100 HIS A N 1
ATOM 825 C CA . HIS A 1 100 ? 0.107 5.512 -14.545 1.00 93.88 100 HIS A CA 1
ATOM 826 C C . HIS A 1 100 ? -0.425 4.462 -15.532 1.00 93.88 100 HIS A C 1
ATOM 828 O O . HIS A 1 100 ? 0.347 3.911 -16.320 1.00 93.88 100 HIS A O 1
ATOM 834 N N . PHE A 1 101 ? -1.717 4.134 -15.472 1.00 91.25 101 PHE A N 1
ATOM 835 C CA . PHE A 1 101 ? -2.314 3.027 -16.234 1.00 91.25 101 PHE A CA 1
ATOM 836 C C . PHE A 1 101 ? -3.585 3.407 -16.978 1.00 91.25 101 PHE A C 1
ATOM 838 O O . PHE A 1 101 ? -3.995 2.665 -17.875 1.00 91.25 101 PHE A O 1
ATOM 845 N N . ARG A 1 102 ? -4.224 4.525 -16.618 1.00 86.06 102 ARG A N 1
ATOM 846 C CA . ARG A 1 102 ? -5.378 5.017 -17.361 1.00 86.06 102 ARG A CA 1
ATOM 847 C C . ARG A 1 102 ? -4.956 5.219 -18.818 1.00 86.06 102 ARG A C 1
ATOM 849 O O . ARG A 1 102 ? -4.001 5.952 -19.058 1.00 86.06 102 ARG A O 1
ATOM 856 N N . PRO A 1 103 ? -5.639 4.585 -19.785 1.00 79.31 103 PRO A N 1
ATOM 857 C CA . PRO A 1 103 ? -5.382 4.870 -21.185 1.00 79.31 103 PRO A CA 1
ATOM 858 C C . PRO A 1 103 ? -5.596 6.365 -21.408 1.00 79.31 103 PRO A C 1
ATOM 860 O O . PRO A 1 103 ? -6.648 6.884 -21.011 1.00 79.31 103 PRO A O 1
ATOM 863 N N . ASP A 1 104 ? -4.624 7.038 -22.025 1.00 70.88 104 ASP A N 1
ATOM 864 C CA . ASP A 1 104 ? -4.836 8.388 -22.534 1.00 70.88 104 ASP A CA 1
ATOM 865 C C . ASP A 1 104 ? -6.131 8.363 -23.344 1.00 70.88 104 ASP A C 1
ATOM 867 O O . ASP A 1 104 ? -6.353 7.481 -24.182 1.00 70.88 104 ASP A O 1
ATOM 871 N N . SER A 1 105 ? -7.043 9.286 -23.050 1.00 57.22 105 SER A N 1
ATOM 872 C CA . SER A 1 105 ? -8.306 9.415 -23.772 1.00 57.22 105 SER A CA 1
ATOM 873 C C . SER A 1 105 ? -8.089 10.007 -25.171 1.00 57.22 105 SER A C 1
ATOM 875 O O . SER A 1 105 ? -8.840 10.882 -25.590 1.00 57.22 105 SER A O 1
ATOM 877 N N . ASP A 1 106 ? -7.088 9.519 -25.901 1.00 51.31 106 ASP A N 1
ATOM 878 C CA . ASP A 1 106 ? -6.748 9.896 -27.275 1.00 51.31 106 ASP A CA 1
ATOM 879 C C . ASP A 1 106 ? -7.585 9.119 -28.303 1.00 51.31 106 ASP A C 1
ATOM 881 O O . ASP A 1 106 ? -7.168 8.852 -29.425 1.00 51.31 106 ASP A O 1
ATOM 885 N N . TYR A 1 107 ? -8.834 8.818 -27.944 1.00 53.50 107 TYR A N 1
ATOM 886 C CA . TYR A 1 107 ? -9.905 8.694 -28.927 1.00 53.50 107 TYR A CA 1
ATOM 887 C C . TYR A 1 107 ? -10.693 10.002 -28.929 1.00 53.50 107 TYR A C 1
ATOM 889 O O . TYR A 1 107 ? -11.828 10.077 -28.457 1.00 53.50 107 TYR A O 1
ATOM 897 N N . SER A 1 108 ? -10.063 11.055 -29.449 1.00 46.62 108 SER A N 1
ATOM 898 C CA . SER A 1 108 ? -10.793 12.175 -30.029 1.00 46.62 108 SER A CA 1
ATOM 899 C C . SER A 1 108 ? -10.606 12.157 -31.550 1.00 46.62 108 SER A C 1
ATOM 901 O O . SER A 1 108 ? -9.500 12.341 -32.045 1.00 46.62 108 SER A O 1
ATOM 903 N N . ALA A 1 109 ? -11.750 11.959 -32.221 1.00 41.47 109 ALA A N 1
ATOM 904 C CA . ALA A 1 109 ? -12.038 11.947 -33.664 1.00 41.47 109 ALA A CA 1
ATOM 905 C C . ALA A 1 109 ? -11.703 10.670 -34.458 1.00 41.47 109 ALA A C 1
ATOM 907 O O . ALA A 1 109 ? -10.515 10.355 -34.668 1.00 41.47 109 ALA A O 1
#

Secondary structure (DSSP, 8-state):
-----GGGSPPTTGGGT--EEEEETTEEEEEEEE-PPPPTT----SS------EEEEEEEESSS-TTTS-GGG-EEEEEESSHHHHHHHHHHHHHHHHHHTSPP-----

pLDDT: mean 87.56, std 16.95, range [41.47, 98.69]

Foldseek 3Di:
DDFDALVNDDDLVVQVPDKDWDDDQQKIKIKHWDFDDPDPPPPDPDPPPDRAIWIKMKMAGDDDDPVPDDPVRIDIDTAHSDSVSSRVVRVVVRVVCCVPPPPDPPPDD